Protein AF-A0A8S8XYU3-F1 (afdb_monomer)

Mean predicted aligned error: 11.44 Å

Structure (mmCIF, N/CA/C/O backbone):
data_AF-A0A8S8XYU3-F1
#
_entry.id   AF-A0A8S8XYU3-F1
#
loop_
_atom_site.group_PDB
_atom_site.id
_atom_site.type_symbol
_atom_site.label_atom_id
_atom_site.label_alt_id
_atom_site.label_comp_id
_atom_site.label_asym_id
_atom_site.label_entity_id
_atom_site.label_seq_id
_atom_site.pdbx_PDB_ins_code
_atom_site.Cartn_x
_atom_site.Cartn_y
_atom_site.Cartn_z
_atom_site.occupancy
_atom_site.B_iso_or_equiv
_atom_site.auth_seq_id
_atom_site.auth_comp_id
_atom_site.auth_asym_id
_atom_site.auth_atom_id
_atom_site.pdbx_PDB_model_num
ATOM 1 N N . MET A 1 1 ? 8.351 14.966 -1.247 1.00 37.22 1 MET A N 1
ATOM 2 C CA . MET A 1 1 ? 9.749 14.934 -0.763 1.00 37.22 1 MET A CA 1
ATOM 3 C C . MET A 1 1 ? 10.664 15.264 -1.932 1.00 37.22 1 MET A C 1
ATOM 5 O O . MET A 1 1 ? 10.709 14.495 -2.881 1.00 37.22 1 MET A O 1
ATOM 9 N N . VAL A 1 2 ? 11.292 16.442 -1.921 1.00 35.97 2 VAL A N 1
ATOM 10 C CA . VAL A 1 2 ? 12.257 16.844 -2.957 1.00 35.97 2 VAL A CA 1
ATOM 11 C C . VAL A 1 2 ? 13.545 16.077 -2.678 1.00 35.97 2 VAL A C 1
ATOM 13 O O . VAL A 1 2 ? 14.176 16.290 -1.644 1.00 35.97 2 VAL A O 1
ATOM 16 N N . LEU A 1 3 ? 13.886 15.127 -3.545 1.00 43.38 3 LEU A N 1
ATOM 17 C CA . LEU A 1 3 ? 15.191 14.4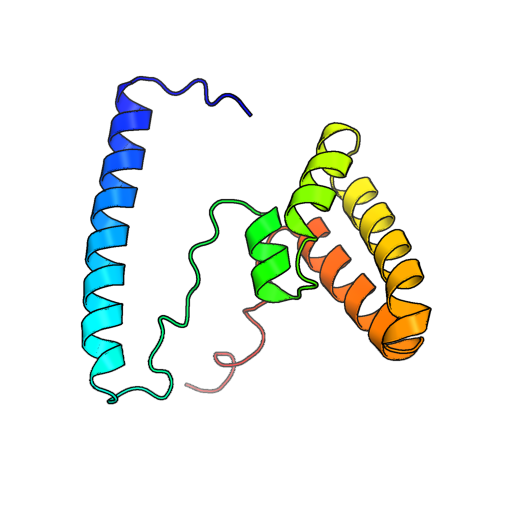82 -3.516 1.00 43.38 3 LEU A CA 1
ATOM 18 C C . LEU A 1 3 ? 16.215 15.551 -3.903 1.00 43.38 3 LEU A C 1
ATOM 20 O O . LEU A 1 3 ? 16.233 16.002 -5.041 1.00 43.38 3 LEU A O 1
ATOM 24 N N . ILE A 1 4 ? 17.055 15.982 -2.963 1.00 51.56 4 ILE A N 1
ATOM 25 C CA . ILE A 1 4 ? 18.305 16.661 -3.315 1.00 51.56 4 ILE A CA 1
ATOM 26 C C . ILE A 1 4 ? 19.241 15.544 -3.778 1.00 51.56 4 ILE A C 1
ATOM 28 O O . ILE A 1 4 ? 20.027 15.005 -3.000 1.00 51.56 4 ILE A O 1
ATOM 32 N N . ALA A 1 5 ? 19.054 15.107 -5.017 1.00 57.47 5 ALA A N 1
ATOM 33 C CA . ALA A 1 5 ? 19.927 14.164 -5.686 1.00 57.47 5 ALA A CA 1
ATOM 34 C C . ALA A 1 5 ? 20.906 14.969 -6.546 1.00 57.47 5 ALA A C 1
ATOM 36 O O . ALA A 1 5 ? 20.518 15.930 -7.202 1.00 57.47 5 ALA A O 1
ATOM 37 N N . SER A 1 6 ? 22.191 14.613 -6.514 1.00 77.88 6 SER A N 1
ATOM 38 C CA . SER A 1 6 ? 23.107 15.072 -7.556 1.00 77.88 6 SER A CA 1
ATOM 39 C C . SER A 1 6 ? 22.635 14.521 -8.904 1.00 77.88 6 SER A C 1
ATOM 41 O O . SER A 1 6 ? 22.073 13.424 -8.946 1.00 77.88 6 SER A O 1
ATOM 43 N N . ASP A 1 7 ? 22.911 15.225 -10.003 1.00 78.88 7 ASP A N 1
ATOM 44 C CA . ASP A 1 7 ? 22.543 14.783 -11.360 1.00 78.88 7 ASP A CA 1
ATOM 45 C C . ASP A 1 7 ? 23.009 13.337 -11.651 1.00 78.88 7 ASP A C 1
ATOM 47 O O . ASP A 1 7 ? 22.344 12.563 -12.340 1.00 78.88 7 ASP A O 1
ATOM 51 N N . GLU A 1 8 ? 24.136 12.928 -11.058 1.00 82.00 8 GLU A N 1
ATOM 52 C CA . GLU A 1 8 ? 24.660 11.560 -11.125 1.00 82.00 8 GLU A CA 1
ATOM 53 C C . GLU A 1 8 ? 23.758 10.521 -10.432 1.00 82.00 8 GLU A C 1
ATOM 55 O O . GLU A 1 8 ? 23.605 9.402 -10.930 1.00 82.00 8 GLU A O 1
ATOM 60 N N . MET A 1 9 ? 23.151 10.871 -9.292 1.00 81.94 9 MET A N 1
ATOM 61 C CA . MET A 1 9 ? 22.220 9.997 -8.573 1.00 81.94 9 MET A CA 1
ATOM 62 C C . MET A 1 9 ? 20.904 9.837 -9.336 1.00 81.94 9 MET A C 1
ATOM 64 O O . MET A 1 9 ? 20.404 8.716 -9.438 1.00 81.94 9 MET A O 1
ATOM 68 N N . GLU A 1 10 ? 20.366 10.914 -9.912 1.00 80.88 10 GLU A N 1
ATOM 69 C CA . GLU A 1 10 ? 19.157 10.829 -10.742 1.00 80.88 10 GLU A CA 1
ATOM 70 C C . GLU A 1 10 ? 19.393 9.939 -11.968 1.00 80.88 10 GLU A C 1
ATOM 72 O O . GLU A 1 10 ? 18.641 8.989 -12.202 1.00 80.88 10 GLU A O 1
ATOM 77 N N . ALA A 1 11 ? 20.507 10.145 -12.678 1.00 84.31 11 ALA A N 1
ATOM 78 C CA . ALA A 1 11 ? 20.888 9.312 -13.817 1.00 84.31 11 ALA A CA 1
ATOM 79 C C . ALA A 1 11 ? 21.074 7.828 -13.436 1.00 84.31 11 ALA A C 1
ATOM 81 O O . ALA A 1 11 ? 20.748 6.926 -14.219 1.00 84.31 11 ALA A O 1
ATOM 82 N N . TYR A 1 12 ? 21.583 7.553 -12.231 1.00 85.88 12 TYR A N 1
ATOM 83 C CA . TYR A 1 12 ? 21.704 6.196 -11.705 1.00 85.88 12 TYR A CA 1
ATOM 84 C C . TYR A 1 12 ? 20.334 5.542 -11.476 1.00 85.88 12 TYR A C 1
ATOM 86 O O . TYR A 1 12 ? 20.103 4.427 -11.963 1.00 85.88 12 TYR A O 1
ATOM 94 N N . PHE A 1 13 ? 19.414 6.230 -10.791 1.00 83.88 13 PHE A N 1
ATOM 95 C CA . PHE A 1 13 ? 18.060 5.722 -10.552 1.00 83.88 13 PHE A CA 1
ATOM 96 C C . PHE A 1 13 ? 17.290 5.517 -11.859 1.00 83.88 13 PHE A C 1
ATOM 98 O O . PHE A 1 13 ? 16.699 4.452 -12.047 1.00 83.88 13 PHE A O 1
ATOM 105 N N . GLU A 1 14 ? 17.388 6.443 -12.815 1.00 85.06 14 GLU A N 1
ATOM 106 C CA . GLU A 1 14 ? 16.779 6.271 -14.138 1.00 85.06 14 GLU A CA 1
ATOM 107 C C . GLU A 1 14 ? 17.292 5.024 -14.869 1.00 85.06 14 GLU A C 1
ATOM 109 O O . GLU A 1 14 ? 16.536 4.322 -15.545 1.00 85.06 14 GLU A O 1
ATOM 114 N N . ASN A 1 15 ? 18.593 4.737 -14.779 1.00 89.06 15 ASN A N 1
ATOM 115 C CA . ASN A 1 15 ? 19.179 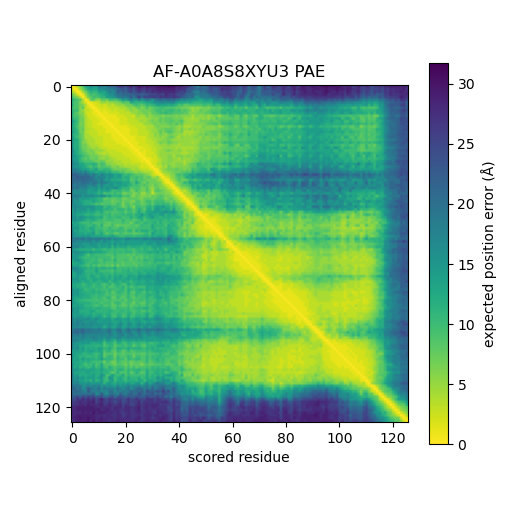3.561 -15.420 1.00 89.06 15 ASN A CA 1
ATOM 116 C C . ASN A 1 15 ? 18.640 2.266 -14.794 1.00 89.06 15 ASN A C 1
ATOM 118 O O . ASN A 1 15 ? 18.316 1.313 -15.512 1.00 89.06 15 ASN A O 1
ATOM 122 N N . LEU A 1 16 ? 18.497 2.241 -13.466 1.00 86.06 16 LEU A N 1
ATOM 123 C CA . LEU A 1 16 ? 17.871 1.127 -12.758 1.00 86.06 16 LEU A CA 1
ATOM 124 C C . LEU A 1 16 ? 16.406 0.949 -13.165 1.00 86.06 16 LEU A C 1
ATOM 126 O O . LEU A 1 16 ? 16.010 -0.176 -13.477 1.00 86.06 16 LEU A O 1
ATOM 130 N N . GLU A 1 17 ? 15.627 2.030 -13.236 1.00 84.38 17 GLU A N 1
ATOM 131 C CA . GLU A 1 17 ? 14.229 1.976 -13.677 1.00 84.38 17 GLU A CA 1
ATOM 132 C C . GLU A 1 17 ? 14.108 1.455 -15.113 1.00 84.38 17 GLU A C 1
ATOM 134 O O . GLU A 1 17 ? 13.364 0.503 -15.355 1.00 84.38 17 GLU A O 1
ATOM 139 N N . LYS A 1 18 ? 14.924 1.970 -16.043 1.00 86.56 18 LYS A N 1
ATOM 140 C CA . LYS A 1 18 ? 14.964 1.520 -17.447 1.00 86.56 18 LYS A CA 1
ATOM 141 C C . LYS A 1 18 ? 15.297 0.031 -17.572 1.00 86.56 18 LYS A C 1
ATOM 143 O O . LYS A 1 18 ? 14.743 -0.663 -18.427 1.00 86.56 18 LYS A O 1
ATOM 148 N N . LYS A 1 19 ? 16.223 -0.483 -16.757 1.00 86.81 19 LYS A N 1
ATOM 149 C CA . LYS A 1 19 ? 16.557 -1.919 -16.730 1.00 86.81 19 LYS A CA 1
ATOM 150 C C . LYS A 1 19 ? 15.424 -2.747 -16.133 1.00 86.81 19 LYS A C 1
ATOM 152 O O . LYS A 1 19 ? 15.099 -3.795 -16.688 1.00 86.81 19 LYS A O 1
ATOM 157 N N . ALA A 1 20 ? 14.807 -2.273 -15.053 1.00 84.56 20 ALA A N 1
ATOM 158 C CA . ALA A 1 20 ? 13.658 -2.933 -14.449 1.00 84.56 20 ALA A CA 1
ATOM 159 C C . ALA A 1 20 ? 12.489 -3.031 -15.442 1.00 84.56 20 ALA A C 1
ATOM 161 O O . ALA A 1 20 ? 11.937 -4.114 -15.614 1.00 84.56 20 ALA A O 1
ATOM 162 N N . ASP A 1 21 ? 12.174 -1.955 -16.167 1.00 84.44 21 ASP A N 1
ATOM 163 C CA . ASP A 1 21 ? 11.098 -1.933 -17.169 1.00 84.44 21 ASP A CA 1
ATOM 164 C C . ASP A 1 21 ? 11.339 -2.932 -18.307 1.00 84.44 21 ASP A C 1
ATOM 166 O O . ASP A 1 21 ? 10.427 -3.636 -18.747 1.00 84.44 21 ASP A O 1
ATOM 170 N N . LYS A 1 22 ? 12.592 -3.081 -18.752 1.00 85.94 22 LYS A N 1
ATOM 171 C CA . LYS A 1 22 ? 12.961 -4.117 -19.732 1.00 85.94 22 LYS A CA 1
ATOM 172 C C . LYS A 1 22 ? 12.699 -5.530 -19.206 1.00 85.94 22 LYS A C 1
ATOM 174 O O . LYS A 1 22 ? 12.222 -6.378 -19.956 1.00 85.94 22 LYS A O 1
ATOM 179 N N . CYS A 1 23 ? 12.971 -5.787 -17.929 1.00 84.12 23 CYS A N 1
ATOM 180 C CA . CYS A 1 23 ? 12.663 -7.076 -17.314 1.00 84.12 23 CYS A CA 1
ATOM 181 C C . CYS A 1 23 ? 11.148 -7.301 -17.203 1.00 84.12 23 CYS A C 1
ATOM 183 O O . CYS A 1 23 ? 10.673 -8.369 -17.580 1.00 84.12 23 CYS A O 1
ATOM 185 N N . TYR A 1 24 ? 10.380 -6.301 -16.756 1.00 81.94 24 TYR A N 1
ATOM 186 C CA . TYR A 1 24 ? 8.919 -6.413 -16.645 1.00 81.94 24 TYR A CA 1
ATOM 187 C C . TYR A 1 24 ? 8.251 -6.642 -18.004 1.00 81.94 24 TYR A C 1
ATOM 189 O O . TYR A 1 24 ? 7.433 -7.547 -18.129 1.00 81.94 24 TYR A O 1
ATOM 197 N N . THR A 1 25 ? 8.662 -5.921 -19.051 1.00 82.94 25 THR A N 1
ATOM 198 C CA . THR A 1 25 ? 8.131 -6.133 -20.411 1.00 82.94 25 THR A CA 1
ATOM 199 C C . THR A 1 25 ? 8.449 -7.523 -20.967 1.00 82.94 25 THR A C 1
ATOM 201 O O . THR A 1 25 ? 7.655 -8.076 -21.730 1.00 82.94 25 THR A O 1
ATOM 204 N N . LEU A 1 26 ? 9.588 -8.117 -20.595 1.00 83.06 26 LEU A N 1
ATOM 205 C CA . LEU A 1 26 ? 9.903 -9.504 -20.939 1.00 83.06 26 LEU A CA 1
ATOM 206 C C . LEU A 1 26 ? 9.002 -10.481 -20.173 1.00 83.06 26 LEU A C 1
ATOM 208 O O . LEU A 1 26 ? 8.423 -11.377 -20.785 1.00 83.06 26 LEU A O 1
ATOM 212 N N . VAL A 1 27 ? 8.847 -10.285 -18.861 1.00 80.69 27 VAL A N 1
ATOM 213 C CA . VAL A 1 27 ? 7.990 -11.123 -18.008 1.00 80.69 27 VAL A CA 1
ATOM 214 C C . VAL A 1 27 ? 6.536 -11.071 -18.473 1.00 80.69 27 VAL A C 1
ATOM 216 O O . VAL A 1 27 ? 5.913 -12.118 -18.595 1.00 80.69 27 VAL A O 1
ATOM 219 N N . GLU A 1 28 ? 6.004 -9.899 -18.815 1.00 79.75 28 GLU A N 1
ATOM 220 C CA . GLU A 1 28 ? 4.646 -9.759 -19.356 1.00 79.75 28 GLU A CA 1
ATOM 221 C C . GLU A 1 28 ? 4.454 -10.521 -20.669 1.00 79.75 28 GLU A C 1
ATOM 223 O O . GLU A 1 28 ? 3.417 -11.147 -20.876 1.00 79.75 28 GLU A O 1
ATOM 228 N N . LYS A 1 29 ? 5.449 -10.495 -21.566 1.00 79.94 29 LYS A N 1
ATOM 229 C CA . LYS A 1 29 ? 5.393 -11.245 -22.830 1.00 79.94 29 LYS A CA 1
ATOM 230 C C . LYS A 1 29 ? 5.400 -12.753 -22.596 1.00 79.94 29 LYS A C 1
ATOM 232 O O . LYS A 1 29 ? 4.660 -13.464 -23.269 1.00 79.94 29 LYS A O 1
ATOM 237 N N . VAL A 1 30 ? 6.225 -13.229 -21.663 1.00 80.00 30 VAL A N 1
ATO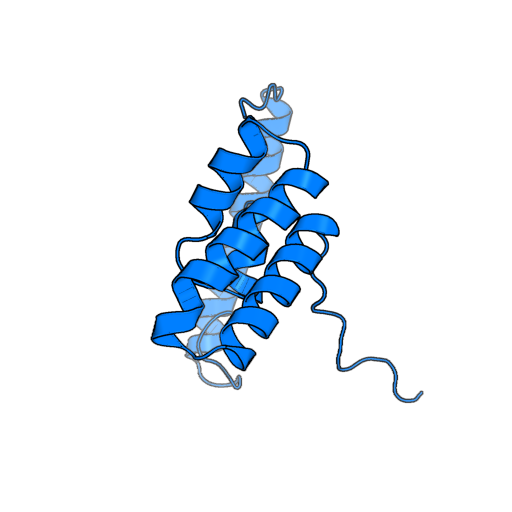M 238 C CA . VAL A 1 30 ? 6.346 -14.661 -21.347 1.00 80.00 30 VAL A CA 1
ATOM 239 C C . VAL A 1 30 ? 5.121 -15.162 -20.582 1.00 80.00 30 VAL A C 1
ATOM 241 O O . VAL A 1 30 ? 4.596 -16.219 -20.913 1.00 80.00 30 VAL A O 1
ATOM 244 N N . ARG A 1 31 ? 4.610 -14.395 -19.614 1.00 74.44 31 ARG A N 1
ATOM 245 C CA . ARG A 1 31 ? 3.426 -14.779 -18.830 1.00 74.44 31 ARG A CA 1
ATOM 246 C C . ARG A 1 31 ? 2.147 -14.794 -19.658 1.00 74.44 31 ARG A C 1
ATOM 248 O O . ARG A 1 31 ? 1.365 -15.721 -19.515 1.00 74.44 31 ARG A O 1
ATOM 255 N N . LYS A 1 32 ? 2.001 -13.886 -20.631 1.00 73.06 32 LYS A N 1
ATOM 256 C CA . LYS A 1 32 ? 0.916 -13.942 -21.632 1.00 73.06 32 LYS A CA 1
ATOM 257 C C . LYS A 1 32 ? 0.922 -15.207 -22.493 1.00 73.06 32 LYS A C 1
ATOM 259 O O . LYS A 1 32 ? -0.086 -15.503 -23.124 1.00 73.06 32 LYS A O 1
ATOM 264 N N . ALA A 1 33 ? 2.038 -15.935 -22.556 1.00 72.69 33 ALA A N 1
ATOM 265 C CA . ALA A 1 33 ? 2.103 -17.207 -23.265 1.00 72.69 33 ALA A CA 1
ATOM 266 C C . ALA A 1 33 ? 1.485 -18.377 -22.465 1.00 72.69 33 ALA A C 1
ATOM 268 O O . ALA A 1 33 ? 1.414 -19.481 -22.997 1.00 72.69 33 ALA A O 1
ATOM 269 N N . GLY A 1 34 ? 1.014 -18.144 -21.228 1.00 68.44 34 GLY A N 1
ATOM 2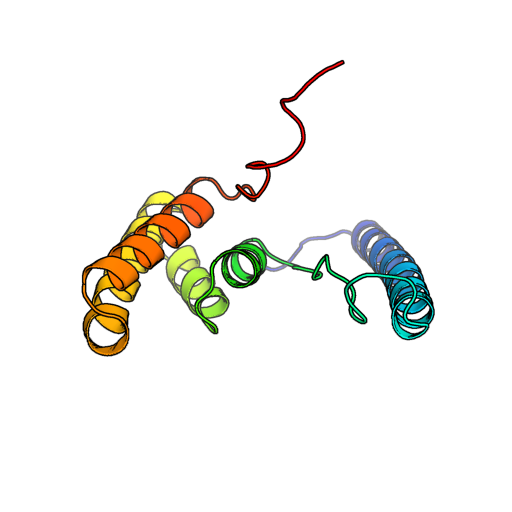70 C CA . GLY A 1 34 ? 0.137 -19.064 -20.489 1.00 68.44 34 GLY A CA 1
ATOM 271 C C . GLY A 1 34 ? 0.826 -20.280 -19.862 1.00 68.44 34 GLY A C 1
ATOM 272 O O . GLY A 1 34 ? 0.168 -21.275 -19.570 1.00 68.44 34 GLY A O 1
ATOM 273 N N . PHE A 1 35 ? 2.149 -20.237 -19.673 1.00 68.38 35 PHE A N 1
ATOM 274 C CA . PHE A 1 35 ? 2.906 -21.326 -19.033 1.00 68.38 35 PHE A CA 1
ATOM 275 C C . PHE A 1 35 ? 2.942 -21.235 -17.497 1.00 68.38 35 PHE A C 1
ATOM 277 O O . PHE A 1 35 ? 3.349 -22.197 -16.848 1.00 68.38 35 PHE A O 1
ATOM 284 N N . ASP A 1 36 ? 2.522 -20.101 -16.925 1.00 74.06 36 ASP A N 1
ATOM 285 C CA . ASP A 1 36 ? 2.510 -19.831 -15.484 1.00 74.06 36 ASP A CA 1
ATOM 286 C C . ASP A 1 36 ? 1.067 -19.755 -14.936 1.00 74.06 36 ASP A C 1
ATOM 288 O O . ASP A 1 36 ? 0.139 -19.465 -15.689 1.00 74.06 36 ASP A O 1
ATOM 292 N N . PRO A 1 37 ? 0.850 -19.950 -13.617 1.00 65.75 37 PRO A N 1
ATOM 293 C CA . PRO A 1 37 ? -0.479 -19.887 -12.989 1.00 65.75 37 PRO A CA 1
ATOM 294 C C . PRO A 1 37 ? -1.191 -18.525 -13.078 1.00 65.75 37 PRO A C 1
ATOM 296 O O . PRO A 1 37 ? -2.367 -18.436 -12.733 1.00 65.75 37 PRO A O 1
ATOM 299 N N . SER A 1 38 ? -0.478 -17.465 -13.466 1.00 64.12 38 SER A N 1
ATOM 300 C CA . SER A 1 38 ? -1.008 -16.110 -13.617 1.00 64.12 38 SER A CA 1
ATOM 301 C C . SER A 1 38 ? -0.446 -15.463 -14.877 1.00 64.12 38 SER A C 1
ATOM 303 O O . SER A 1 38 ? 0.772 -15.399 -15.062 1.00 64.12 38 SER A O 1
ATOM 305 N N . ASP A 1 39 ? -1.335 -14.905 -15.697 1.00 62.62 39 ASP A N 1
ATOM 306 C CA . ASP A 1 39 ? -0.989 -14.228 -16.953 1.00 62.62 39 ASP A CA 1
ATOM 307 C C . ASP A 1 39 ? -0.382 -12.828 -16.737 1.00 62.62 39 ASP A C 1
ATOM 309 O O . ASP A 1 39 ? 0.098 -12.190 -17.679 1.00 62.62 39 ASP A O 1
ATOM 313 N N . SER A 1 40 ? -0.385 -12.334 -15.493 1.00 64.50 40 SER A N 1
ATOM 314 C CA . SER A 1 40 ? 0.172 -11.037 -15.095 1.00 64.50 40 SER A CA 1
ATOM 315 C C . SER A 1 40 ? 1.404 -11.182 -14.189 1.00 64.50 40 SER A C 1
ATOM 317 O O . SER A 1 40 ? 1.557 -12.196 -13.495 1.00 64.50 40 SER A O 1
ATOM 319 N N . PRO A 1 41 ? 2.317 -10.189 -14.166 1.00 63.97 41 PRO A N 1
ATOM 320 C CA . PRO A 1 41 ? 3.417 -10.154 -13.203 1.00 63.97 41 PRO A CA 1
ATOM 321 C C . PRO A 1 41 ? 2.886 -10.153 -11.758 1.00 63.97 41 PRO A C 1
ATOM 323 O O . PRO A 1 41 ? 2.181 -9.238 -11.351 1.00 63.97 41 PRO A O 1
ATOM 326 N N . GLU A 1 42 ? 3.248 -11.168 -10.969 1.00 60.44 42 GLU A N 1
ATOM 327 C CA . GLU A 1 42 ? 2.799 -11.340 -9.572 1.00 60.44 42 GLU A CA 1
ATOM 328 C C . GLU A 1 42 ? 3.426 -10.340 -8.596 1.00 60.44 42 GLU A C 1
ATOM 330 O O . GLU A 1 42 ? 2.924 -10.158 -7.491 1.00 60.44 42 GLU A O 1
ATOM 335 N N . ILE A 1 43 ? 4.549 -9.729 -8.973 1.00 65.69 43 ILE A N 1
ATOM 336 C CA . ILE A 1 43 ? 5.274 -8.775 -8.136 1.00 65.69 43 ILE A CA 1
ATOM 337 C C . ILE A 1 43 ? 4.938 -7.371 -8.649 1.00 65.69 43 ILE A C 1
ATOM 339 O O . ILE A 1 43 ? 5.542 -6.932 -9.629 1.00 65.69 43 ILE A O 1
ATOM 343 N N . PRO A 1 44 ? 3.977 -6.658 -8.035 1.00 64.31 44 PRO A N 1
ATOM 344 C CA . PRO A 1 44 ? 3.682 -5.285 -8.415 1.00 64.31 44 PRO A CA 1
ATOM 345 C C . PRO A 1 44 ? 4.856 -4.369 -8.052 1.00 64.31 44 PRO A C 1
ATOM 347 O O . PRO A 1 44 ? 5.447 -4.480 -6.972 1.00 64.31 44 PRO A O 1
ATOM 350 N N . ARG A 1 45 ? 5.190 -3.432 -8.948 1.00 65.38 45 ARG A N 1
ATOM 351 C CA . ARG A 1 45 ? 6.114 -2.342 -8.615 1.00 65.38 45 ARG A CA 1
ATOM 352 C C . ARG A 1 45 ? 5.423 -1.408 -7.633 1.00 65.38 45 ARG A C 1
ATOM 354 O O . ARG A 1 45 ? 4.403 -0.822 -7.969 1.00 65.38 45 ARG A O 1
ATOM 361 N N . ALA A 1 46 ? 6.006 -1.241 -6.457 1.00 62.41 46 ALA A N 1
ATOM 362 C CA . ALA A 1 46 ? 5.588 -0.218 -5.516 1.00 62.41 46 ALA A CA 1
ATOM 363 C C . ALA A 1 46 ? 6.739 0.770 -5.344 1.00 62.41 46 ALA A C 1
ATOM 365 O O . ALA A 1 46 ? 7.860 0.355 -5.034 1.00 62.41 46 ALA A O 1
ATOM 366 N N . LYS A 1 47 ? 6.472 2.053 -5.598 1.00 65.12 47 LYS A N 1
ATOM 367 C CA . LYS A 1 47 ? 7.487 3.110 -5.528 1.00 65.12 47 LYS A CA 1
ATOM 368 C C . LYS A 1 47 ? 7.754 3.501 -4.081 1.00 65.12 47 LYS A C 1
ATOM 370 O O . LYS A 1 47 ? 8.904 3.668 -3.693 1.00 65.12 47 LYS A O 1
ATOM 375 N N . ASP A 1 48 ? 6.695 3.519 -3.273 1.00 70.19 48 ASP A N 1
ATOM 376 C CA . ASP A 1 48 ? 6.743 3.979 -1.889 1.00 70.19 48 ASP A CA 1
ATOM 377 C C . ASP A 1 48 ? 6.219 2.951 -0.885 1.00 70.19 48 ASP A C 1
ATOM 379 O O . ASP A 1 48 ? 5.474 2.022 -1.207 1.00 70.19 48 ASP A O 1
ATOM 383 N N . LEU A 1 49 ? 6.566 3.161 0.388 1.00 68.25 49 LEU A N 1
ATOM 384 C CA . LEU A 1 49 ? 6.061 2.359 1.501 1.00 68.25 49 LEU A CA 1
ATOM 385 C C . LEU A 1 49 ? 4.523 2.323 1.540 1.00 68.25 49 LEU A C 1
ATOM 387 O O . LEU A 1 49 ? 3.952 1.262 1.772 1.00 68.25 49 LEU A O 1
ATOM 391 N N . ALA A 1 50 ? 3.866 3.457 1.288 1.00 71.50 50 ALA A N 1
ATOM 392 C CA . ALA A 1 50 ? 2.409 3.570 1.317 1.00 71.50 50 ALA A CA 1
ATOM 393 C C . ALA A 1 50 ? 1.739 2.714 0.225 1.00 71.50 50 ALA A C 1
ATOM 395 O O . ALA A 1 50 ? 0.799 1.976 0.510 1.00 71.50 50 ALA A O 1
ATOM 396 N N . GLU A 1 51 ? 2.288 2.729 -0.994 1.00 74.69 51 GLU A N 1
ATOM 397 C CA . GLU A 1 51 ? 1.824 1.885 -2.105 1.00 74.69 51 GLU A CA 1
ATOM 398 C C . GLU A 1 51 ? 2.053 0.397 -1.821 1.00 74.69 51 GLU A C 1
ATOM 400 O O . GLU A 1 51 ? 1.224 -0.440 -2.171 1.00 74.69 51 GLU A O 1
ATOM 405 N N . ARG A 1 52 ? 3.145 0.046 -1.126 1.00 74.44 52 ARG A N 1
ATOM 406 C CA . ARG A 1 52 ? 3.380 -1.337 -0.675 1.00 74.44 52 ARG A CA 1
ATOM 407 C C . ARG A 1 52 ? 2.334 -1.798 0.330 1.00 74.44 52 ARG A C 1
ATOM 409 O O . ARG A 1 52 ? 1.929 -2.955 0.272 1.00 74.44 52 ARG A O 1
ATOM 416 N N . VAL A 1 53 ? 1.926 -0.930 1.258 1.00 73.19 53 VAL A N 1
ATOM 417 C CA . VAL A 1 53 ? 0.875 -1.255 2.236 1.00 73.19 53 VAL A CA 1
ATOM 418 C C . VAL A 1 53 ? -0.442 -1.507 1.508 1.00 73.19 53 VAL A C 1
ATOM 420 O O . VAL A 1 53 ? -1.080 -2.529 1.748 1.00 73.19 53 VAL A O 1
ATOM 423 N N . GLU A 1 54 ? -0.804 -0.632 0.572 1.00 78.62 54 GLU A N 1
ATOM 424 C CA . GLU A 1 54 ? -2.011 -0.784 -0.242 1.00 78.62 54 GLU A CA 1
ATOM 425 C C . GLU A 1 54 ? -1.991 -2.076 -1.067 1.00 78.62 54 GLU A C 1
ATOM 427 O O . GLU A 1 54 ? -2.930 -2.862 -0.987 1.00 78.62 54 GLU A O 1
ATOM 432 N N . ALA A 1 55 ? -0.891 -2.368 -1.764 1.00 72.56 55 ALA A N 1
ATOM 433 C CA . ALA A 1 55 ? -0.762 -3.591 -2.554 1.00 72.56 55 ALA A CA 1
ATOM 434 C C . ALA A 1 55 ? -0.783 -4.873 -1.700 1.00 72.56 55 ALA A C 1
ATOM 436 O O . ALA A 1 55 ? -1.177 -5.931 -2.187 1.00 72.56 55 ALA A O 1
ATOM 437 N N . GLN A 1 56 ? -0.332 -4.809 -0.442 1.00 73.75 56 GLN A N 1
ATOM 438 C CA . GLN A 1 56 ? -0.201 -5.993 0.405 1.00 73.75 56 GLN A CA 1
ATOM 439 C C . GLN A 1 56 ? -1.463 -6.318 1.207 1.00 73.75 56 GLN A C 1
ATOM 441 O O . GLN A 1 56 ? -1.756 -7.495 1.421 1.00 73.75 56 GLN A O 1
ATOM 446 N N . VAL A 1 57 ? -2.176 -5.307 1.702 1.00 72.56 57 VAL A N 1
ATOM 447 C CA . VAL A 1 57 ? -3.363 -5.522 2.543 1.00 72.56 57 VAL A CA 1
ATOM 448 C C . VAL A 1 57 ? -4.609 -4.824 2.030 1.00 72.56 57 VAL A C 1
ATOM 450 O O . VAL A 1 57 ? -5.694 -5.226 2.437 1.00 72.56 57 VAL A O 1
ATOM 453 N N . GLY A 1 58 ? -4.505 -3.831 1.146 1.00 66.06 58 GLY A N 1
ATOM 454 C CA . GLY A 1 58 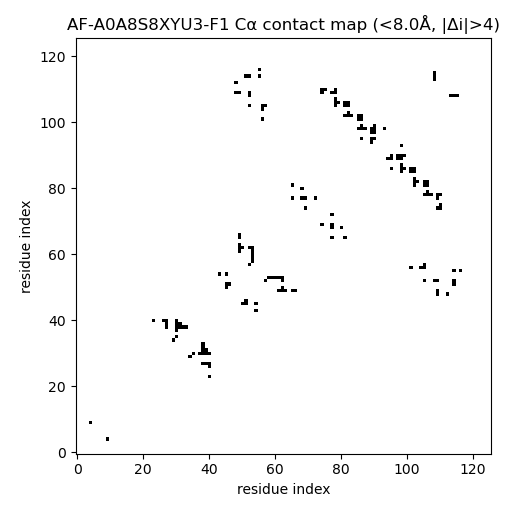? -5.611 -2.912 0.867 1.00 66.06 58 GLY A CA 1
ATOM 455 C C . GLY A 1 58 ? -6.044 -2.153 2.135 1.00 66.06 58 GLY A C 1
ATOM 456 O O . GLY A 1 58 ? -5.387 -2.253 3.181 1.00 66.06 58 GLY A O 1
ATOM 457 N N . PRO A 1 59 ? -7.152 -1.396 2.119 1.00 71.81 59 PRO A N 1
ATOM 458 C CA . PRO A 1 59 ? -8.080 -1.150 1.007 1.00 71.81 59 PRO A CA 1
ATOM 459 C C . PRO A 1 59 ? -7.547 -0.163 -0.049 1.00 71.81 59 PRO A C 1
ATOM 461 O O . PRO A 1 59 ? -6.596 0.573 0.213 1.00 71.81 59 PRO A O 1
ATOM 464 N N . GLU A 1 60 ? -8.178 -0.149 -1.228 1.00 73.00 60 GLU A N 1
ATOM 465 C CA . GLU A 1 60 ? -7.860 0.788 -2.317 1.00 73.00 60 GLU A CA 1
ATOM 466 C C . GLU A 1 60 ? -7.992 2.250 -1.858 1.00 73.00 60 GLU A C 1
ATOM 468 O O . GLU A 1 60 ? -8.942 2.625 -1.166 1.00 73.00 60 GLU A O 1
ATOM 473 N N . GLY A 1 61 ? -7.024 3.085 -2.235 1.00 76.88 61 GLY A N 1
ATOM 474 C CA . GLY A 1 61 ? -6.993 4.509 -1.901 1.00 76.88 61 GLY A CA 1
ATOM 475 C C . GLY A 1 61 ? -6.419 4.835 -0.521 1.00 76.88 61 GLY A C 1
ATOM 476 O O . GLY A 1 61 ? -6.514 5.982 -0.078 1.00 76.88 61 GLY A O 1
ATOM 477 N N . ILE A 1 62 ? -5.800 3.875 0.175 1.00 80.38 62 ILE A N 1
ATOM 478 C CA . ILE A 1 62 ? -5.182 4.142 1.480 1.00 80.38 62 ILE A CA 1
ATOM 479 C C . ILE A 1 62 ? -3.805 4.807 1.388 1.00 80.38 62 ILE A C 1
ATOM 481 O O . ILE A 1 62 ? -3.437 5.558 2.295 1.00 80.38 62 ILE A O 1
ATOM 485 N N . ALA A 1 63 ? -3.047 4.587 0.307 1.00 79.75 63 ALA A N 1
ATOM 486 C CA . ALA A 1 63 ? -1.726 5.188 0.148 1.00 79.75 63 ALA A CA 1
ATOM 487 C C . ALA A 1 63 ? -1.715 6.730 0.224 1.00 79.75 63 ALA A C 1
ATOM 489 O O . ALA A 1 63 ? -0.893 7.256 0.981 1.00 79.75 63 ALA A O 1
ATOM 490 N N . PRO A 1 64 ? -2.590 7.483 -0.482 1.00 82.19 64 PRO A N 1
ATOM 491 C CA . PRO A 1 64 ? -2.616 8.942 -0.359 1.00 82.19 64 PRO A CA 1
ATOM 492 C C . PRO A 1 64 ? -2.962 9.389 1.063 1.00 82.19 64 PRO A C 1
ATOM 494 O O . PRO A 1 64 ? -2.312 10.288 1.590 1.00 82.19 64 PRO A O 1
ATOM 497 N N . ARG A 1 65 ? -3.893 8.699 1.7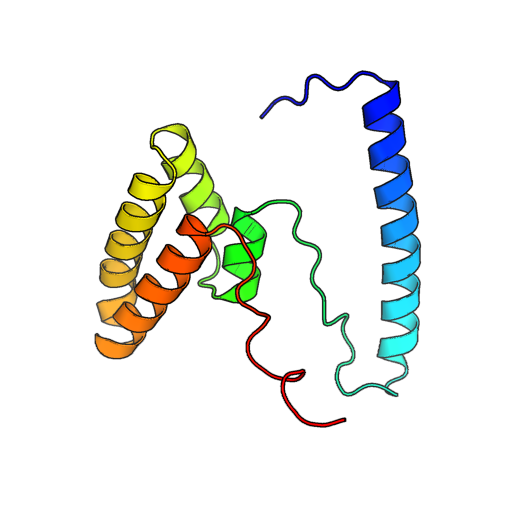36 1.00 84.38 65 ARG A N 1
ATOM 498 C CA . ARG A 1 65 ? -4.275 9.040 3.111 1.00 84.38 65 ARG A CA 1
ATOM 499 C C . ARG A 1 65 ? -3.138 8.814 4.109 1.00 84.38 65 ARG A C 1
ATOM 501 O O . ARG A 1 65 ? -2.946 9.621 5.011 1.00 84.38 65 ARG A O 1
ATOM 508 N N . ILE A 1 66 ? -2.363 7.739 3.945 1.00 83.62 66 ILE A N 1
ATOM 509 C CA . ILE A 1 66 ? -1.168 7.499 4.767 1.00 83.62 66 ILE A CA 1
ATOM 510 C C . ILE A 1 66 ? -0.143 8.618 4.562 1.00 83.62 66 ILE A C 1
ATOM 512 O O . ILE A 1 66 ? 0.452 9.052 5.544 1.00 83.62 66 ILE A O 1
ATOM 516 N N . ARG A 1 67 ? 0.055 9.093 3.322 1.00 82.25 67 ARG A N 1
ATOM 517 C CA . ARG A 1 67 ? 0.985 10.197 3.029 1.00 82.25 67 ARG A CA 1
ATOM 518 C C . ARG A 1 67 ? 0.562 11.486 3.738 1.00 82.25 67 ARG A C 1
ATOM 520 O O . ARG A 1 67 ? 1.391 12.065 4.423 1.00 82.25 67 ARG A O 1
ATOM 527 N N . GLU A 1 68 ? -0.714 11.865 3.652 1.00 85.56 68 GLU A N 1
ATOM 528 C CA . GLU A 1 68 ? -1.252 13.050 4.344 1.00 85.56 68 GLU A CA 1
ATOM 529 C C . GLU A 1 68 ? -1.014 12.993 5.859 1.00 85.56 68 GLU A C 1
ATOM 531 O O . GLU A 1 68 ? -0.516 13.940 6.457 1.00 85.56 68 GLU A O 1
ATOM 536 N N . VAL A 1 69 ? -1.336 11.863 6.497 1.00 85.06 69 VAL A N 1
ATOM 537 C CA . VAL A 1 69 ? -1.207 11.737 7.958 1.00 85.06 69 VAL A CA 1
ATOM 538 C C . VAL A 1 69 ? 0.264 11.679 8.391 1.00 85.06 69 VAL A C 1
ATOM 540 O O . VAL A 1 69 ? 0.603 12.208 9.450 1.00 85.06 69 VAL A O 1
ATOM 543 N N . ALA A 1 70 ? 1.134 11.080 7.572 1.00 84.44 70 ALA A N 1
ATOM 544 C CA . ALA A 1 70 ? 2.569 10.974 7.835 1.00 84.44 70 ALA A CA 1
ATOM 545 C C . ALA A 1 70 ? 3.331 12.303 7.685 1.00 84.44 70 ALA A C 1
ATOM 547 O O . ALA A 1 70 ? 4.446 12.407 8.188 1.00 84.44 70 ALA A O 1
ATOM 548 N N . GLU A 1 71 ? 2.770 13.305 7.000 1.00 84.88 71 GLU A N 1
ATOM 549 C CA . GLU A 1 71 ? 3.373 14.645 6.924 1.00 84.88 71 GLU A CA 1
ATOM 550 C C . GLU A 1 71 ? 3.273 15.395 8.259 1.00 84.88 71 GLU A C 1
ATOM 552 O O . GLU A 1 71 ? 4.174 16.154 8.613 1.00 84.88 71 GLU A O 1
ATOM 557 N N . GLU A 1 72 ? 2.203 15.152 9.017 1.00 83.75 72 GLU A N 1
ATOM 558 C CA . GLU A 1 72 ? 1.913 15.857 10.270 1.00 83.75 72 GLU A CA 1
ATOM 559 C C . GLU A 1 72 ? 2.258 15.045 11.528 1.00 83.75 72 GLU A C 1
ATOM 561 O O . GLU A 1 72 ? 2.282 15.598 12.628 1.00 83.75 72 GLU A O 1
ATOM 566 N N . ASN A 1 73 ? 2.496 13.734 11.402 1.00 84.75 73 ASN A N 1
ATOM 567 C CA . ASN A 1 73 ? 2.625 12.831 12.545 1.00 84.75 73 ASN A CA 1
ATOM 568 C C . ASN A 1 73 ? 3.807 11.870 12.424 1.00 84.75 73 ASN A C 1
ATOM 570 O O . ASN A 1 73 ? 4.167 11.407 11.343 1.00 84.75 73 ASN A O 1
ATOM 574 N N . ASP A 1 74 ? 4.319 11.451 13.582 1.00 84.81 74 ASP A N 1
ATOM 575 C CA . ASP A 1 74 ? 5.256 10.339 13.664 1.00 84.81 74 ASP A CA 1
ATOM 576 C C . ASP A 1 74 ? 4.639 9.050 13.115 1.00 84.81 74 ASP A C 1
ATOM 578 O O . ASP A 1 74 ? 3.421 8.845 13.074 1.00 84.81 74 ASP A O 1
ATOM 582 N N . ARG A 1 75 ? 5.506 8.126 12.714 1.00 79.38 75 ARG A N 1
ATOM 583 C CA . ARG A 1 75 ? 5.109 6.865 12.086 1.00 79.38 75 ARG A CA 1
ATOM 584 C C . ARG A 1 75 ? 4.194 6.004 12.959 1.00 79.38 75 ARG A C 1
ATOM 586 O O . ARG A 1 75 ? 3.267 5.376 12.452 1.00 79.38 75 ARG A O 1
ATOM 593 N N . GLU A 1 76 ? 4.447 5.980 14.264 1.00 83.81 76 GLU A N 1
ATOM 594 C CA . GLU A 1 76 ? 3.646 5.217 15.226 1.00 83.81 76 GLU A CA 1
ATOM 595 C C . GLU A 1 76 ? 2.241 5.815 15.360 1.00 83.81 76 GLU A C 1
ATOM 597 O O . GLU A 1 76 ? 1.237 5.111 15.232 1.00 83.81 76 GLU A O 1
ATOM 602 N N . SER A 1 77 ? 2.173 7.138 15.512 1.00 85.31 77 SER A N 1
ATOM 603 C CA . SER A 1 77 ? 0.933 7.912 15.566 1.00 85.31 77 SER A CA 1
ATOM 604 C C . SER A 1 77 ? 0.120 7.755 14.280 1.00 85.31 77 SER A C 1
ATOM 606 O O . SER A 1 77 ? -1.078 7.476 14.329 1.00 85.31 77 SER A O 1
ATOM 608 N N . THR A 1 78 ? 0.786 7.819 13.125 1.00 86.06 78 THR A N 1
ATOM 609 C CA . THR A 1 78 ? 0.181 7.596 11.806 1.00 86.06 78 THR A CA 1
ATOM 610 C C . THR A 1 78 ? -0.468 6.215 11.715 1.00 86.06 78 THR A C 1
ATOM 612 O O . THR A 1 78 ? -1.613 6.096 11.278 1.00 86.06 78 THR A O 1
ATOM 615 N N . ALA A 1 79 ? 0.216 5.160 12.170 1.00 85.94 79 ALA A N 1
ATOM 616 C CA . ALA A 1 79 ? -0.326 3.802 12.139 1.00 85.94 79 ALA A CA 1
ATOM 617 C C . ALA A 1 79 ? -1.606 3.660 12.986 1.00 85.94 79 ALA A C 1
ATOM 619 O O . ALA A 1 79 ? -2.561 3.009 12.553 1.00 85.94 79 ALA A O 1
ATOM 620 N N . LEU A 1 80 ? -1.650 4.298 14.161 1.00 87.19 80 LEU A N 1
ATOM 621 C CA . LEU A 1 80 ? -2.813 4.273 15.054 1.00 87.19 80 LEU A CA 1
ATOM 622 C C . LEU A 1 80 ? -3.998 5.075 14.501 1.00 87.19 80 LEU A C 1
ATOM 624 O O . LEU A 1 80 ? -5.137 4.600 14.548 1.00 87.19 80 LEU A O 1
ATOM 628 N N . ILE A 1 81 ? -3.739 6.266 13.951 1.00 88.62 81 ILE A N 1
ATOM 629 C CA . ILE A 1 81 ? -4.768 7.119 13.339 1.00 88.62 81 ILE A CA 1
ATOM 630 C C . ILE A 1 81 ? -5.427 6.379 12.170 1.00 88.62 81 ILE A C 1
ATOM 632 O O . ILE A 1 81 ? -6.652 6.249 12.132 1.00 88.62 81 ILE A O 1
ATOM 636 N N . ILE A 1 82 ? -4.619 5.805 11.276 1.00 87.38 82 ILE A N 1
ATOM 637 C CA . ILE A 1 82 ? -5.104 5.056 10.111 1.00 87.38 82 ILE A CA 1
ATOM 638 C C . ILE A 1 82 ? -5.908 3.815 10.530 1.00 87.38 82 ILE A C 1
ATOM 640 O O . ILE A 1 82 ? -6.968 3.558 9.960 1.00 87.38 82 ILE A O 1
ATOM 644 N N . ALA A 1 83 ? -5.474 3.070 11.555 1.00 87.19 83 ALA A N 1
ATOM 645 C CA . ALA A 1 83 ? -6.254 1.944 12.078 1.00 87.19 83 ALA A CA 1
ATOM 646 C C . ALA A 1 83 ? -7.628 2.375 12.602 1.00 87.19 83 ALA A C 1
ATOM 648 O O . ALA A 1 83 ? -8.631 1.722 12.310 1.00 87.19 83 ALA A O 1
ATOM 649 N N . LYS A 1 84 ? -7.695 3.476 13.357 1.00 87.25 84 LYS A N 1
ATOM 650 C CA . LYS A 1 84 ? -8.962 3.985 13.896 1.00 87.25 84 LYS A CA 1
ATOM 651 C C . LYS A 1 84 ? -9.903 4.439 12.779 1.00 87.25 84 LYS A C 1
ATOM 653 O O . LYS A 1 84 ? -11.092 4.122 12.824 1.00 87.25 84 LYS A O 1
ATOM 658 N N . GLU A 1 85 ? -9.378 5.143 11.777 1.00 86.81 85 GLU A N 1
ATOM 659 C CA . GLU A 1 85 ? -10.151 5.563 10.604 1.00 86.81 85 GLU A CA 1
ATOM 660 C C . GLU A 1 85 ? -10.702 4.358 9.829 1.00 86.81 85 GLU A C 1
ATOM 662 O O . GLU A 1 85 ? -11.890 4.331 9.499 1.00 86.81 85 GLU A O 1
ATOM 667 N N . LEU A 1 86 ? -9.873 3.338 9.589 1.00 84.88 86 LEU A N 1
ATOM 668 C CA . LEU A 1 86 ? -10.281 2.117 8.893 1.00 84.88 86 LEU A CA 1
ATOM 669 C C . LEU A 1 86 ? -11.325 1.317 9.663 1.00 84.88 86 LEU A C 1
ATOM 671 O O . LEU A 1 86 ? -12.334 0.915 9.084 1.00 84.88 86 LEU A O 1
ATOM 675 N N . ALA A 1 87 ? -11.114 1.119 10.964 1.00 84.56 87 ALA A N 1
ATOM 676 C CA . ALA A 1 87 ? -12.069 0.41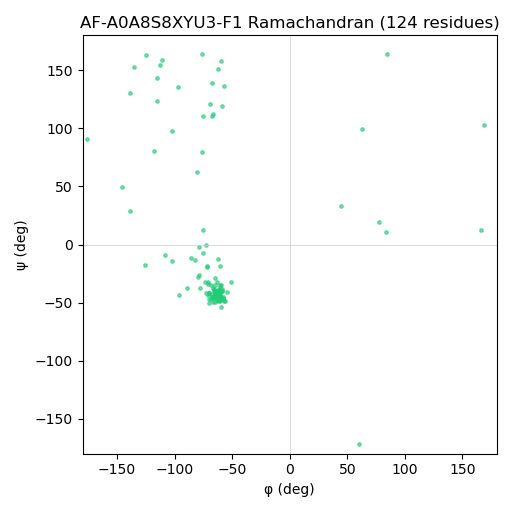8 11.810 1.00 84.56 87 ALA A CA 1
ATOM 677 C C . ALA A 1 87 ? -13.427 1.138 11.831 1.00 84.56 87 ALA A C 1
ATOM 679 O O . ALA A 1 87 ? -14.460 0.481 11.874 1.00 84.56 87 ALA A O 1
ATOM 680 N N . GLY A 1 88 ? -13.443 2.474 11.767 1.00 83.00 88 GLY A N 1
ATOM 681 C CA . GLY A 1 88 ? -14.671 3.264 11.670 1.00 83.00 88 GLY A CA 1
ATOM 682 C C . GLY A 1 88 ? -15.378 3.121 10.321 1.00 83.00 88 GLY A C 1
ATOM 683 O O . GLY A 1 88 ? -16.571 2.827 10.293 1.00 83.00 88 GLY A O 1
ATOM 684 N N . LYS A 1 89 ? -14.643 3.296 9.214 1.00 83.25 89 LYS A N 1
ATOM 685 C CA . LYS A 1 89 ? -15.188 3.256 7.843 1.00 83.25 89 LYS A CA 1
ATOM 686 C C . LYS A 1 89 ? -15.692 1.865 7.452 1.00 83.25 89 LYS A C 1
ATOM 688 O O . LYS A 1 89 ? -16.798 1.724 6.945 1.00 83.25 89 LYS A O 1
ATOM 693 N N . LEU A 1 90 ? -14.905 0.828 7.734 1.00 79.19 90 LEU A N 1
ATOM 694 C CA . LEU A 1 90 ? -15.193 -0.535 7.282 1.00 79.19 90 LEU A CA 1
ATOM 695 C C . LEU A 1 90 ?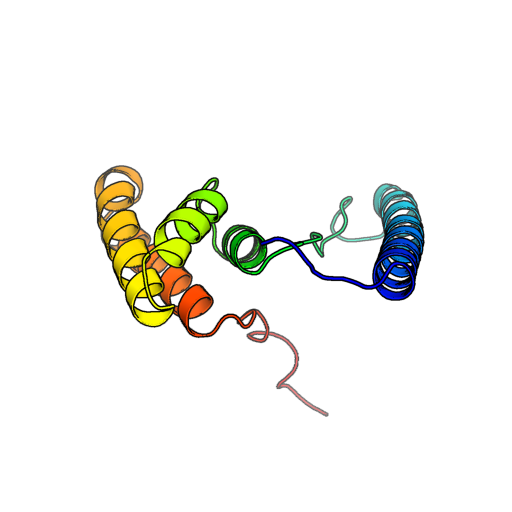 -16.198 -1.274 8.175 1.00 79.19 90 LEU A C 1
ATOM 697 O O . LEU A 1 90 ? -16.732 -2.306 7.769 1.00 79.19 90 LEU A O 1
ATOM 701 N N . LYS A 1 91 ? -16.494 -0.760 9.378 1.00 79.00 91 LYS A N 1
ATOM 702 C CA . LYS A 1 91 ? -17.439 -1.391 10.316 1.00 79.00 91 LYS A CA 1
ATOM 703 C C . LYS A 1 91 ? -18.846 -1.523 9.735 1.00 79.00 91 LYS A C 1
ATOM 705 O O . LYS A 1 91 ? -19.506 -2.523 10.011 1.00 79.00 91 LYS A O 1
ATOM 710 N N . SER A 1 92 ? -19.299 -0.541 8.955 1.00 74.25 92 SER A N 1
ATOM 711 C CA . SER A 1 92 ? -20.616 -0.561 8.306 1.00 74.25 92 SER A CA 1
ATOM 712 C C . SER A 1 92 ? -20.669 -1.434 7.051 1.00 74.25 92 SER A C 1
ATOM 714 O O . SER A 1 92 ? -21.739 -1.934 6.727 1.00 74.25 92 SER A O 1
ATOM 716 N N . GLU A 1 93 ? -19.543 -1.633 6.362 1.00 76.56 93 GLU A N 1
ATOM 717 C CA . GLU A 1 93 ? -19.495 -2.330 5.066 1.00 76.56 93 GLU A CA 1
ATOM 718 C C . GLU A 1 93 ? -19.140 -3.818 5.193 1.00 76.56 93 GLU A C 1
ATOM 720 O O . GLU A 1 93 ? -19.758 -4.665 4.555 1.00 76.56 93 GLU A O 1
ATOM 725 N N . LEU A 1 94 ? -18.150 -4.153 6.026 1.00 75.94 94 LEU A N 1
ATOM 726 C CA . LEU A 1 94 ? -17.574 -5.503 6.124 1.00 75.94 94 LEU A CA 1
ATOM 727 C C . LEU A 1 94 ? -17.948 -6.234 7.423 1.00 75.94 94 LEU A C 1
ATOM 729 O O . LEU A 1 94 ? -17.674 -7.429 7.559 1.00 75.94 94 LEU A O 1
ATOM 733 N N . GLY A 1 95 ? -18.575 -5.532 8.371 1.00 84.94 95 GLY A N 1
ATOM 734 C CA . GLY A 1 95 ? -18.847 -6.021 9.721 1.00 84.94 95 GLY A CA 1
ATOM 735 C C . GLY A 1 95 ? -17.661 -5.834 10.676 1.00 84.94 95 GLY A C 1
ATOM 736 O O . GLY A 1 95 ? -16.528 -5.588 10.266 1.00 84.94 95 GLY A O 1
ATOM 737 N N . LEU A 1 96 ? -17.932 -5.940 11.983 1.00 84.56 96 LEU A N 1
ATOM 738 C CA . LEU A 1 96 ? -16.977 -5.591 13.046 1.00 84.56 96 LEU A CA 1
ATOM 739 C C . LEU A 1 96 ? -15.663 -6.389 12.963 1.00 84.56 96 LEU A C 1
ATOM 741 O O . LEU A 1 96 ? -14.586 -5.812 13.069 1.00 84.56 96 LEU A O 1
ATOM 745 N N . GLU A 1 97 ? -15.757 -7.705 12.777 1.00 84.31 97 GLU A N 1
ATOM 746 C CA . GLU A 1 97 ? -14.610 -8.617 12.827 1.00 84.31 97 GLU A CA 1
ATOM 747 C C . GLU A 1 97 ? -13.635 -8.373 11.669 1.00 84.31 97 GLU A C 1
ATOM 749 O O . GLU A 1 97 ? -12.448 -8.138 11.892 1.00 84.31 97 GLU A O 1
ATOM 754 N N . LYS A 1 98 ? -14.152 -8.309 10.436 1.00 83.88 98 LYS A N 1
ATOM 755 C CA . LYS A 1 98 ? -13.343 -8.041 9.239 1.00 83.88 98 LYS A CA 1
ATOM 756 C C . LYS A 1 98 ? -12.762 -6.629 9.233 1.00 83.88 98 LYS A C 1
ATOM 758 O O . LYS A 1 98 ? -11.620 -6.442 8.822 1.00 83.88 98 LYS A O 1
ATOM 763 N N . ALA A 1 99 ? -13.518 -5.639 9.709 1.00 84.12 99 ALA A N 1
ATOM 764 C CA . ALA A 1 99 ? -13.031 -4.266 9.817 1.00 84.12 99 ALA A CA 1
ATOM 765 C C . ALA A 1 99 ? -11.856 -4.150 10.802 1.00 84.12 99 ALA A C 1
ATOM 767 O O . ALA A 1 99 ? -10.869 -3.472 10.512 1.00 84.12 99 ALA A O 1
ATOM 768 N N . LEU A 1 100 ? -11.942 -4.832 11.949 1.00 85.38 100 LEU A N 1
ATOM 769 C CA . LEU A 1 100 ? -10.864 -4.874 12.937 1.00 85.38 100 LEU A CA 1
ATOM 770 C C . LEU A 1 100 ? -9.637 -5.615 12.406 1.00 85.38 100 LEU A C 1
ATOM 772 O O . LEU A 1 100 ? -8.523 -5.112 12.538 1.00 85.38 100 LEU A O 1
ATOM 776 N N . GLU A 1 101 ? -9.831 -6.771 11.773 1.00 85.00 101 GLU A N 1
ATOM 777 C CA . GLU A 1 101 ? -8.738 -7.534 11.169 1.00 85.00 101 GLU A CA 1
ATOM 778 C C . GLU A 1 101 ? -7.979 -6.697 10.130 1.00 85.00 101 GLU A C 1
ATOM 780 O O . GLU A 1 101 ? -6.746 -6.636 10.151 1.00 85.00 101 GLU A O 1
ATOM 785 N N . GLN A 1 102 ? -8.715 -5.986 9.272 1.00 85.19 102 GLN A N 1
ATOM 786 C CA . GLN A 1 102 ? -8.136 -5.098 8.274 1.00 85.19 102 GLN A CA 1
ATOM 787 C C . GLN A 1 102 ? -7.343 -3.954 8.918 1.00 85.19 102 GLN A C 1
ATOM 789 O O . GLN A 1 102 ? -6.183 -3.730 8.574 1.00 85.19 102 GLN A O 1
ATOM 794 N N . ALA A 1 103 ? -7.929 -3.270 9.903 1.00 86.75 103 ALA A N 1
ATOM 795 C CA . ALA A 1 103 ? -7.279 -2.167 10.609 1.00 86.75 103 ALA A CA 1
ATOM 796 C C . ALA A 1 103 ? -5.982 -2.599 11.322 1.00 86.75 103 ALA A C 1
ATOM 798 O O . ALA A 1 103 ? -4.966 -1.894 11.271 1.00 86.75 103 ALA A O 1
ATOM 799 N N . VAL A 1 104 ? -5.983 -3.776 11.955 1.00 86.88 104 VAL A N 1
ATOM 800 C CA . VAL A 1 104 ? -4.803 -4.326 12.639 1.00 86.88 104 VAL A CA 1
ATOM 801 C C . VAL A 1 104 ? -3.709 -4.686 11.634 1.00 86.88 104 VAL A C 1
ATOM 803 O O . VAL A 1 104 ? -2.546 -4.334 11.832 1.00 86.88 104 VAL A O 1
ATOM 806 N N . ARG A 1 105 ? -4.061 -5.324 10.514 1.00 85.69 105 ARG A N 1
ATOM 807 C CA . ARG A 1 105 ? -3.089 -5.662 9.464 1.00 85.69 105 ARG A CA 1
ATOM 808 C C . ARG A 1 105 ? -2.448 -4.417 8.849 1.00 85.69 105 ARG A C 1
ATOM 810 O O . ARG A 1 105 ? -1.223 -4.368 8.723 1.00 85.69 105 ARG A O 1
ATOM 817 N N . THR A 1 106 ? -3.242 -3.398 8.522 1.00 83.94 106 THR A N 1
ATOM 818 C CA . THR A 1 106 ? -2.730 -2.139 7.963 1.00 83.94 106 THR A CA 1
ATOM 819 C C . THR A 1 106 ? -1.820 -1.409 8.951 1.00 83.94 106 THR A C 1
ATOM 821 O O . THR A 1 106 ? -0.727 -0.982 8.569 1.00 83.94 106 THR A O 1
ATOM 824 N N . SER A 1 107 ? -2.219 -1.289 10.222 1.00 85.44 107 SER A N 1
ATOM 825 C CA . SER A 1 107 ? -1.393 -0.602 11.228 1.00 85.44 107 SER A CA 1
ATOM 826 C C . SER A 1 107 ? -0.070 -1.315 11.478 1.00 85.44 107 SER A C 1
ATOM 828 O O . SER A 1 107 ? 0.969 -0.659 11.499 1.00 85.44 107 SER A O 1
ATOM 830 N N . LEU A 1 108 ? -0.068 -2.647 11.579 1.00 84.06 108 LEU A N 1
ATOM 831 C CA . LEU A 1 108 ? 1.160 -3.428 11.752 1.00 84.06 108 LEU A CA 1
ATOM 832 C C . LEU A 1 108 ? 2.138 -3.240 10.589 1.00 84.06 108 LEU A C 1
ATOM 834 O O . LEU A 1 108 ? 3.344 -3.120 10.816 1.00 84.06 108 LEU A O 1
ATOM 838 N N . ILE A 1 109 ? 1.649 -3.199 9.349 1.00 80.94 109 ILE A N 1
ATOM 839 C CA . ILE A 1 109 ? 2.515 -3.004 8.180 1.00 80.94 109 ILE A CA 1
ATOM 840 C C . ILE A 1 109 ? 3.068 -1.582 8.149 1.00 80.94 109 ILE A C 1
ATOM 842 O O . ILE A 1 109 ? 4.258 -1.412 7.892 1.00 80.94 109 ILE A O 1
ATOM 846 N N . ASN A 1 110 ? 2.252 -0.571 8.452 1.00 79.44 110 ASN A N 1
ATOM 847 C CA . ASN A 1 110 ? 2.702 0.821 8.476 1.00 79.44 110 ASN A CA 1
ATOM 848 C C . ASN A 1 110 ? 3.746 1.059 9.593 1.00 79.44 110 ASN A C 1
ATOM 850 O O . ASN A 1 110 ? 4.827 1.612 9.360 1.00 79.44 110 ASN A O 1
ATOM 854 N N . PHE A 1 111 ? 3.488 0.501 10.778 1.00 79.50 111 PHE A N 1
ATOM 855 C CA . PHE A 1 111 ? 4.392 0.546 11.927 1.00 79.50 111 PHE A CA 1
ATOM 856 C C . PHE A 1 111 ? 5.752 -0.095 11.610 1.00 79.50 111 PHE A C 1
ATOM 858 O O . PHE A 1 111 ? 6.794 0.548 11.712 1.00 79.50 111 PHE A O 1
ATOM 865 N N . ASN A 1 112 ? 5.759 -1.340 11.119 1.00 73.25 112 ASN A N 1
ATOM 866 C CA . ASN A 1 112 ? 7.002 -2.058 10.814 1.00 73.25 112 ASN A CA 1
ATOM 867 C C . ASN A 1 112 ? 7.700 -1.534 9.550 1.00 73.25 112 ASN A C 1
ATOM 869 O O . ASN A 1 112 ? 8.928 -1.568 9.446 1.00 73.25 112 ASN A O 1
ATOM 873 N N . GLY A 1 113 ? 6.921 -1.060 8.567 1.00 63.44 113 GLY A N 1
ATOM 874 C CA . GLY A 1 113 ? 7.334 -0.682 7.200 1.00 63.44 113 GLY A CA 1
ATOM 875 C C . GLY A 1 113 ? 8.273 -1.668 6.528 1.00 63.44 113 GLY A C 1
ATOM 876 O O . GLY A 1 113 ? 9.135 -1.321 5.721 1.00 63.44 113 GLY A O 1
ATOM 877 N N . ARG A 1 114 ? 8.069 -2.934 6.874 1.00 55.25 114 ARG A N 1
ATOM 878 C CA . ARG A 1 114 ? 8.593 -4.101 6.189 1.00 55.25 114 ARG A CA 1
ATOM 879 C C . ARG A 1 114 ? 7.392 -4.852 5.637 1.00 55.25 114 ARG A C 1
ATOM 881 O O . ARG A 1 114 ? 6.352 -4.928 6.286 1.00 55.25 114 ARG A O 1
ATOM 888 N N . SER A 1 115 ? 7.543 -5.428 4.450 1.00 51.09 115 SER A N 1
ATOM 889 C CA . SER A 1 115 ? 6.547 -6.351 3.917 1.00 51.09 115 SER A CA 1
ATOM 890 C C . SER A 1 115 ? 6.539 -7.608 4.782 1.00 51.09 115 SER A C 1
ATOM 892 O O . SER A 1 115 ? 7.503 -8.372 4.780 1.00 51.09 115 SER A O 1
ATOM 894 N N . LEU A 1 116 ? 5.449 -7.836 5.515 1.00 47.25 116 LEU A N 1
ATOM 895 C CA . LEU A 1 116 ? 5.259 -9.020 6.367 1.00 47.25 116 LEU A CA 1
ATOM 896 C C . LEU A 1 116 ? 4.930 -10.296 5.561 1.00 47.25 116 LEU A C 1
ATOM 898 O O . LEU A 1 116 ? 4.548 -11.319 6.123 1.00 47.25 116 LEU A O 1
ATOM 902 N N . SER A 1 117 ? 5.105 -10.264 4.235 1.00 43.62 117 SER A N 1
ATOM 903 C CA . SER A 1 117 ? 4.759 -11.367 3.329 1.00 43.62 117 SER A CA 1
ATOM 904 C C . SER A 1 117 ? 5.712 -12.560 3.421 1.00 43.62 117 SER A C 1
ATOM 906 O O . SER A 1 117 ? 5.477 -13.583 2.781 1.00 43.62 117 SER A O 1
ATOM 908 N N . CYS A 1 118 ? 6.744 -12.502 4.267 1.00 32.34 118 CYS A N 1
ATOM 909 C CA . CYS A 1 118 ? 7.519 -13.688 4.615 1.00 32.34 118 CYS A CA 1
ATOM 910 C C . CYS A 1 118 ? 6.784 -14.514 5.688 1.00 32.34 118 CYS A C 1
ATOM 912 O O . CYS A 1 118 ? 7.250 -14.675 6.810 1.00 32.34 118 CYS A O 1
ATOM 914 N N . SER A 1 119 ? 5.591 -15.003 5.350 1.00 36.84 119 SER A N 1
ATOM 915 C CA . SER A 1 119 ? 4.770 -15.855 6.215 1.00 36.84 119 SER A CA 1
ATOM 916 C C . SER A 1 119 ? 3.981 -16.892 5.403 1.00 36.84 119 SER A C 1
ATOM 918 O O . SER A 1 119 ? 2.780 -17.032 5.565 1.00 36.84 119 SER A O 1
ATOM 920 N N . ASN A 1 120 ? 4.663 -17.613 4.499 1.00 37.22 120 ASN A N 1
ATOM 921 C CA . ASN A 1 120 ? 4.470 -19.055 4.229 1.00 37.22 120 ASN A CA 1
ATOM 922 C C . ASN A 1 120 ? 5.205 -19.484 2.947 1.00 37.22 120 ASN A C 1
ATOM 924 O O . ASN A 1 120 ? 4.702 -19.235 1.854 1.00 37.22 120 ASN A O 1
ATOM 928 N N . ARG A 1 121 ? 6.371 -20.148 3.093 1.00 35.88 121 ARG A N 1
ATOM 929 C CA . ARG A 1 121 ? 6.872 -21.266 2.238 1.00 35.88 121 ARG A CA 1
ATOM 930 C C . ARG A 1 121 ? 8.361 -21.641 2.396 1.00 35.88 121 ARG A C 1
ATOM 932 O O . ARG A 1 121 ? 8.856 -22.409 1.580 1.00 35.88 121 ARG A O 1
ATOM 939 N N . ARG A 1 122 ? 9.103 -21.173 3.413 1.00 33.91 122 ARG A N 1
ATOM 940 C CA . ARG A 1 122 ? 10.528 -21.564 3.570 1.00 33.91 122 ARG A CA 1
ATOM 941 C C . ARG A 1 122 ? 11.025 -21.877 4.993 1.00 33.91 122 ARG A C 1
ATOM 943 O O . ARG A 1 122 ? 12.210 -21.764 5.259 1.00 33.91 122 ARG A O 1
ATOM 950 N N . CYS A 1 123 ? 10.150 -22.359 5.877 1.00 33.22 123 CYS A N 1
ATOM 951 C CA . CYS A 1 123 ? 10.564 -23.116 7.069 1.00 33.22 123 CYS A CA 1
ATOM 952 C C . CYS A 1 123 ? 9.971 -24.523 6.981 1.00 33.22 123 CYS A C 1
ATOM 954 O O . CYS A 1 123 ? 8.913 -24.810 7.530 1.00 33.22 123 CYS A O 1
ATOM 956 N N . GLY A 1 124 ? 10.620 -25.382 6.202 1.00 33.62 124 GLY A N 1
ATOM 957 C CA . GLY A 1 124 ? 10.177 -26.751 5.989 1.00 33.62 124 GLY A CA 1
ATOM 958 C C . GLY A 1 124 ? 11.169 -27.524 5.135 1.00 33.62 124 GLY A C 1
ATOM 959 O O . GLY A 1 124 ? 11.018 -27.555 3.924 1.00 33.62 124 GLY A O 1
ATOM 960 N N . LYS A 1 125 ? 12.122 -28.167 5.821 1.00 31.83 125 LYS A N 1
ATOM 961 C CA . LYS A 1 125 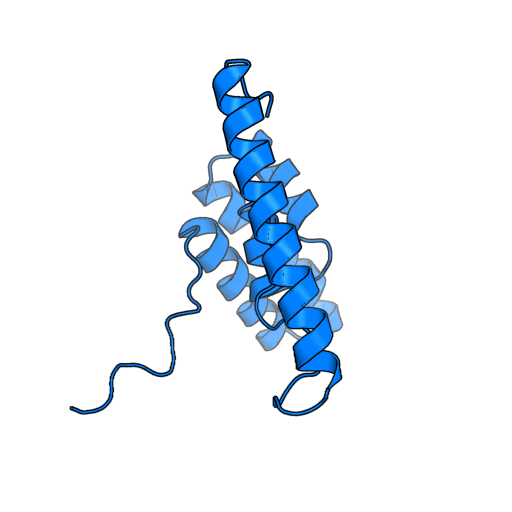? 12.905 -29.338 5.395 1.00 31.83 125 LYS A CA 1
ATOM 962 C C . LYS A 1 125 ? 13.820 -29.178 4.172 1.00 31.83 125 LYS A C 1
ATOM 964 O O . LYS A 1 125 ? 13.394 -29.399 3.046 1.00 31.83 125 LYS A O 1
ATOM 969 N N . SER A 1 126 ? 15.104 -28.975 4.459 1.00 33.03 126 SER A N 1
ATOM 970 C CA . SER A 1 126 ? 16.202 -29.907 4.133 1.00 33.03 126 SER A CA 1
ATOM 971 C C . SER A 1 126 ? 17.499 -29.344 4.689 1.00 33.03 126 SER A C 1
ATOM 973 O O . SER A 1 126 ? 17.795 -28.183 4.323 1.00 33.03 126 SER A O 1
#

Sequence (126 aa):
MVLIASDEMEAYFENLEKKADKCYTLVEKVRKAGFDPSDSPEIPRAKDLAERVEAQVGPEGIAPRIREVAEENDRESTALIIAKELAGKLKSELGLEKALEQAVRTSLINFNGRSLSCSNRRCGKS

pLDDT: mean 73.67, std 15.48, range [31.83, 89.06]

Nearest PDB structures (foldseek):
  9f29-assembly1_B  TM=9.023E-01  e=1.392E-04  Pyrococcus abyssi GE5
  5ijl-assembly1_A  TM=8.347E-01  e=1.190E-04  Pyrococcus abyssi GE5
  8ppu-assembly1_B  TM=9.305E-01  e=3.214E-04  Pyrococcus abyssi GE5
  6t8h-assembly1_B  TM=9.013E-01  e=3.962E-04  Pyrococcus abyssi
  6knc-assembly1_B  TM=8.948E-01  e=3.962E-04  Thermococcus kodakarensis

Solvent-accessible surface area (backbone atoms only — not comparable to full-atom values): 7454 Å² total; per-residue (Å²): 134,88,78,90,58,56,73,68,54,51,56,49,52,50,51,52,50,56,52,50,50,55,50,50,57,49,50,42,58,56,22,63,68,62,83,50,102,48,56,58,74,86,76,75,90,54,94,46,74,43,45,44,45,29,76,73,68,40,61,90,77,43,30,67,55,50,53,60,44,47,75,81,36,56,60,65,58,29,18,52,53,52,22,54,53,39,33,61,64,30,31,82,77,64,34,64,67,54,13,44,53,51,17,53,55,45,20,54,37,55,55,68,70,50,83,76,78,87,74,83,91,84,90,76,89,134

Secondary structure (DSSP, 8-state):
------HHHHHHHHHHHHHHHHHHHHHHHHHTTT-SS-SS-SS---SSHHHHHHHHH--TTHHHHHHHHHHHS-HHHHHHHHHHHHHHHHTTTT-HHHHHHHHHHHHHHHHH-S-TT-SSSSSS--

Foldseek 3Di:
DDPPDDPVRVVVVVVVVVVVVVVLVVVLVVLCVPPDPHSHDPDDDDPDLLSLLCVQQDDPPRSVVLVVLVVPDDQLVSLVVQLVVQCVVCCVPPNNPVSNVSSVSSSVCSNVSDRPVPPDDPPDDD

Radius of gyration: 18.29 Å; Cα contacts (8 Å, |Δi|>4): 94; chains: 1; bounding box: 45×47×39 Å